Protein AF-X0T8H0-F1 (afdb_monomer)

Radius of gyration: 16.68 Å; Cα contacts (8 Å, |Δi|>4): 53; chains: 1; bounding box: 40×23×43 Å

Solvent-accessible surface area (backbone atoms only — not comparable to full-atom values): 5952 Å² total; per-residue (Å²): 141,80,36,70,68,63,52,68,50,55,45,71,50,72,54,102,88,49,80,44,75,47,71,64,94,59,85,83,78,77,89,44,94,85,40,64,69,50,50,52,49,51,50,52,49,52,52,50,49,52,52,51,50,54,52,51,53,51,52,53,64,75,39,87,61,95,72,58,67,66,61,53,48,56,52,47,50,67,74,39,44,66,61,45,49,54,46,42,52,55,49,54,52,63,73,72,107

Mean predicted aligned error: 7.87 Å

Secondary structure (DSSP, 8-state):
---HHHHHH--EEEETTEEEEPPPSS--PPP-TT-HHHHHHHHHHHHHHHHHHHHHHHHHHHSSS---HHHHHHHHHHHHHHHHHHHHHHHHHHHH-

Sequence (97 aa):
LNSPLLTNQVKIKKSSRHIFKIPFEIPIKIFDETHKTHLELADLAKKAHRISESLTLEMIKKNSGSISKIKIQTVLNKNLAHILNQIDENLANDLKS

Nearest PDB structures (foldseek):
  5x11-assembly3_D  TM=5.182E-01  e=9.435E+00  Bacillus spizizenii str. W23
  6vme-assembly4_H  TM=4.322E-01  e=8.276E+00  Homo sapiens

Structure (mmCIF, N/CA/C/O backbone):
data_AF-X0T8H0-F1
#
_entry.id   AF-X0T8H0-F1
#
loop_
_atom_site.group_PDB
_atom_site.id
_atom_site.type_symbol
_atom_site.label_atom_id
_atom_site.label_alt_id
_atom_site.label_comp_id
_atom_site.label_asym_id
_atom_site.label_entity_id
_atom_site.label_seq_id
_atom_site.pdbx_PDB_ins_code
_atom_site.Cartn_x
_atom_site.Cartn_y
_atom_site.Cartn_z
_atom_site.occupancy
_atom_site.B_iso_or_equiv
_atom_site.auth_seq_id
_atom_site.auth_comp_id
_atom_site.auth_asym_id
_atom_site.auth_atom_id
_atom_site.pdbx_PDB_model_num
ATOM 1 N N 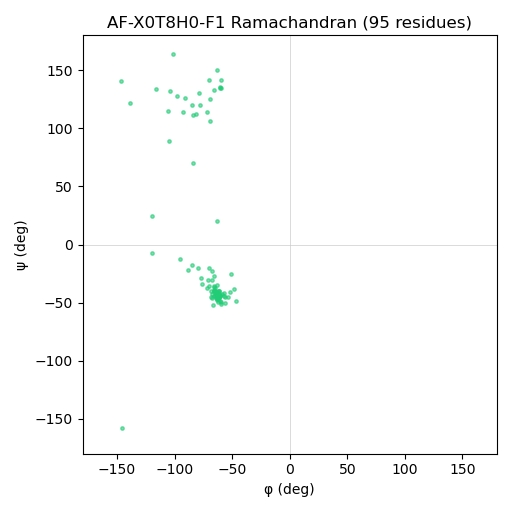. LEU A 1 1 ? 5.910 3.993 0.084 1.00 50.09 1 LEU A N 1
ATOM 2 C CA . LEU A 1 1 ? 6.678 2.839 0.608 1.00 50.09 1 LEU A CA 1
ATOM 3 C C . LEU A 1 1 ? 5.777 1.967 1.501 1.00 50.09 1 LEU A C 1
ATOM 5 O O . LEU A 1 1 ? 6.127 1.672 2.631 1.00 50.09 1 LEU A O 1
ATOM 9 N N . ASN A 1 2 ? 4.595 1.582 0.995 1.00 56.47 2 ASN A N 1
ATOM 10 C CA . ASN A 1 2 ? 3.550 0.879 1.767 1.00 56.47 2 ASN A CA 1
ATOM 11 C C . ASN A 1 2 ? 3.223 -0.500 1.172 1.00 56.47 2 ASN A C 1
ATOM 13 O O . ASN A 1 2 ? 2.117 -0.998 1.336 1.00 56.47 2 ASN A O 1
ATOM 17 N N . SER A 1 3 ? 4.167 -1.085 0.436 1.00 64.62 3 SER A N 1
ATOM 18 C CA . SER A 1 3 ? 4.038 -2.444 -0.083 1.00 64.62 3 SER A CA 1
ATOM 19 C C . SER A 1 3 ? 4.350 -3.441 1.044 1.00 64.62 3 SER A C 1
ATOM 21 O O . SER A 1 3 ? 5.383 -3.287 1.717 1.00 64.62 3 SER A O 1
ATOM 23 N N . PRO A 1 4 ? 3.496 -4.453 1.275 1.00 71.56 4 PRO A N 1
ATOM 24 C CA . PRO A 1 4 ? 3.821 -5.593 2.127 1.00 71.56 4 PRO A CA 1
ATOM 25 C C . PRO A 1 4 ? 5.147 -6.262 1.747 1.00 71.56 4 PRO A C 1
ATOM 27 O O . PRO A 1 4 ? 5.953 -6.565 2.629 1.00 71.56 4 PRO A O 1
ATOM 30 N N . LEU A 1 5 ? 5.424 -6.408 0.446 1.00 73.25 5 LEU A N 1
ATOM 31 C CA . LEU A 1 5 ? 6.674 -6.976 -0.060 1.00 73.25 5 LEU A CA 1
ATOM 32 C C . LEU A 1 5 ? 7.894 -6.162 0.405 1.00 73.25 5 LEU A C 1
ATOM 34 O O . LEU A 1 5 ? 8.824 -6.728 0.979 1.00 73.25 5 LEU A O 1
ATOM 38 N N . LEU A 1 6 ? 7.873 -4.835 0.248 1.00 71.00 6 LEU A N 1
ATOM 39 C CA . LEU A 1 6 ? 8.965 -3.967 0.721 1.00 71.00 6 LEU A CA 1
ATOM 40 C C . LEU A 1 6 ? 9.094 -3.966 2.250 1.00 71.00 6 LEU A C 1
ATOM 42 O O . LEU A 1 6 ? 10.200 -3.920 2.784 1.00 71.00 6 LEU A O 1
ATOM 46 N N . THR A 1 7 ? 7.971 -4.050 2.965 1.00 69.62 7 THR A N 1
ATOM 47 C CA . THR A 1 7 ? 7.961 -4.096 4.436 1.00 69.62 7 THR A CA 1
ATOM 48 C C . THR A 1 7 ? 8.634 -5.367 4.956 1.00 69.62 7 THR A C 1
ATOM 50 O O . THR A 1 7 ? 9.371 -5.316 5.938 1.00 69.62 7 THR A O 1
ATOM 53 N N . ASN A 1 8 ? 8.450 -6.497 4.266 1.00 69.25 8 ASN A N 1
ATOM 54 C CA . ASN A 1 8 ? 9.103 -7.762 4.606 1.00 69.25 8 ASN A CA 1
ATOM 55 C C . ASN A 1 8 ? 10.626 -7.731 4.422 1.00 69.25 8 ASN A C 1
ATOM 57 O O . ASN A 1 8 ? 11.325 -8.477 5.112 1.00 69.25 8 ASN A O 1
ATOM 61 N N . GLN A 1 9 ? 11.138 -6.882 3.525 1.00 65.56 9 GLN A N 1
ATOM 62 C CA . GLN A 1 9 ? 12.579 -6.684 3.345 1.00 65.56 9 GLN A CA 1
ATOM 63 C C . GLN A 1 9 ? 13.176 -5.828 4.475 1.00 65.56 9 GLN A C 1
ATOM 65 O O . GLN A 1 9 ? 14.282 -6.097 4.939 1.00 65.56 9 GLN A O 1
ATOM 70 N N . VAL A 1 10 ? 12.425 -4.852 5.002 1.00 64.44 10 VAL A N 1
ATOM 71 C CA . VAL A 1 10 ? 12.851 -4.027 6.148 1.00 64.44 10 VAL A CA 1
ATOM 72 C C . VAL A 1 10 ? 12.545 -4.739 7.464 1.00 64.44 10 VAL A C 1
ATOM 74 O O . VAL A 1 10 ? 11.687 -4.334 8.251 1.00 64.44 10 VAL A O 1
ATOM 77 N N . LYS A 1 11 ? 13.272 -5.819 7.753 1.00 63.44 11 LYS A N 1
ATOM 78 C CA . LYS A 1 11 ? 13.213 -6.441 9.080 1.00 63.44 11 LYS A CA 1
ATOM 79 C C . LYS A 1 11 ? 14.045 -5.623 10.066 1.00 63.44 11 LYS A C 1
ATOM 81 O O . LYS A 1 11 ? 15.255 -5.459 9.921 1.00 63.44 11 LYS A O 1
ATOM 86 N N . ILE A 1 12 ? 13.394 -5.114 11.110 1.00 61.88 12 ILE A N 1
ATOM 87 C CA . ILE A 1 12 ? 14.087 -4.508 12.249 1.00 61.88 12 ILE A CA 1
ATOM 88 C C . ILE A 1 12 ? 14.541 -5.642 13.167 1.00 61.88 12 ILE A C 1
ATOM 90 O O . ILE A 1 12 ? 13.713 -6.298 13.801 1.00 61.88 12 ILE A O 1
ATOM 94 N N . LYS A 1 13 ? 15.854 -5.862 13.273 1.00 55.69 13 LYS A N 1
ATOM 95 C CA . LYS A 1 13 ? 16.418 -6.818 14.231 1.00 55.69 13 LYS A CA 1
ATOM 96 C C . LYS A 1 13 ? 16.751 -6.062 15.513 1.00 55.69 13 LYS A C 1
ATOM 98 O O . LYS A 1 13 ? 17.605 -5.176 15.521 1.00 55.69 13 LYS A O 1
ATOM 103 N N . LYS A 1 14 ? 16.050 -6.384 16.600 1.00 52.28 14 LYS A N 1
ATOM 104 C CA . LYS A 1 14 ? 16.344 -5.830 17.926 1.00 52.28 14 LYS A CA 1
ATOM 105 C C . LYS A 1 14 ? 17.182 -6.824 18.722 1.00 52.28 14 LYS A C 1
ATOM 107 O O . LYS A 1 14 ? 16.793 -7.980 18.857 1.00 52.28 14 LYS A O 1
ATOM 112 N N . SER A 1 15 ? 18.308 -6.370 19.261 1.00 59.81 15 SER A N 1
ATOM 113 C CA . SER A 1 15 ? 18.949 -6.993 20.420 1.00 59.81 15 SER A CA 1
ATOM 114 C C . SER A 1 15 ? 18.618 -6.166 21.665 1.00 59.81 15 SER A C 1
ATOM 116 O O . SE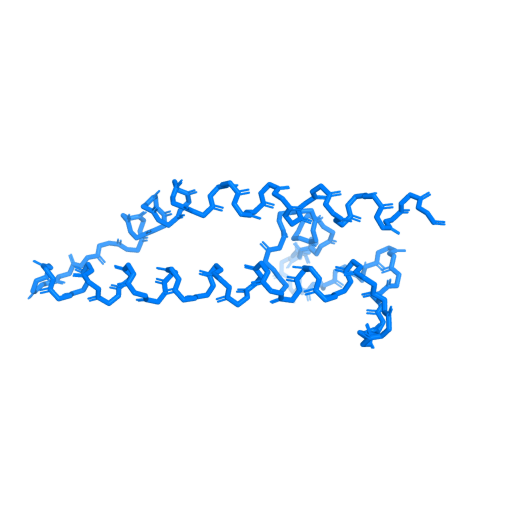R A 1 15 ? 18.182 -5.021 21.555 1.00 59.81 15 SER A O 1
ATOM 118 N N . SER A 1 16 ? 18.832 -6.727 22.857 1.00 65.75 16 SER A N 1
ATOM 119 C CA . SER A 1 16 ? 18.503 -6.074 24.136 1.00 65.75 16 SER A CA 1
ATOM 120 C C . SER A 1 16 ? 19.063 -4.647 24.288 1.00 65.75 16 SER A C 1
ATOM 122 O O . SER A 1 16 ? 18.477 -3.863 25.028 1.00 65.75 16 SER A O 1
ATOM 124 N N . ARG A 1 17 ? 20.157 -4.292 23.594 1.00 69.06 17 ARG A N 1
ATOM 125 C CA . ARG A 1 17 ? 20.811 -2.973 23.704 1.00 69.06 17 ARG A CA 1
ATOM 126 C C . ARG A 1 17 ? 20.869 -2.177 22.397 1.00 69.06 17 ARG A C 1
ATOM 128 O O . ARG A 1 17 ? 21.267 -1.022 22.435 1.00 69.06 17 ARG A O 1
ATOM 135 N N . HIS A 1 18 ? 20.489 -2.761 21.257 1.00 70.31 18 HIS A N 1
ATOM 136 C CA . HIS A 1 18 ? 20.629 -2.106 19.954 1.00 70.31 18 HIS A CA 1
ATOM 137 C C . HIS A 1 18 ? 19.508 -2.488 18.986 1.00 70.31 18 HIS A C 1
ATOM 139 O O . HIS A 1 18 ? 19.093 -3.645 18.896 1.00 70.31 18 HIS A O 1
ATOM 145 N N . ILE A 1 19 ? 19.044 -1.502 18.221 1.00 65.88 19 ILE A N 1
ATOM 146 C CA . ILE A 1 19 ? 18.096 -1.684 17.124 1.00 65.88 19 ILE A CA 1
ATOM 147 C C . ILE A 1 19 ? 18.879 -1.531 15.823 1.00 65.88 19 ILE A C 1
ATOM 149 O O . ILE A 1 19 ? 19.359 -0.441 15.524 1.00 65.88 19 ILE A O 1
ATOM 153 N N . PHE A 1 20 ? 18.980 -2.606 15.044 1.00 67.44 20 PHE A N 1
ATOM 154 C CA . PHE A 1 20 ? 19.601 -2.570 13.723 1.00 67.44 20 PHE A CA 1
ATOM 155 C C . PHE A 1 20 ? 18.516 -2.604 12.647 1.00 67.44 20 PHE A C 1
ATOM 157 O O . PHE A 1 20 ? 17.596 -3.429 12.692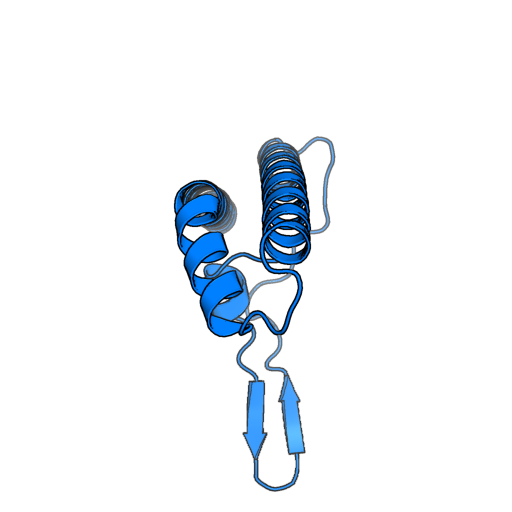 1.00 67.44 20 PHE A O 1
ATOM 164 N N . LYS A 1 21 ? 18.622 -1.699 11.670 1.00 67.69 21 LYS A N 1
ATOM 165 C CA . LYS A 1 21 ? 17.859 -1.794 10.423 1.00 67.69 21 LYS A CA 1
ATOM 166 C C . LYS A 1 21 ? 18.650 -2.697 9.489 1.00 67.69 21 LYS A C 1
ATOM 168 O O . LYS A 1 21 ? 19.806 -2.396 9.204 1.00 67.69 21 LYS A O 1
ATOM 173 N N . ILE A 1 22 ? 18.053 -3.804 9.058 1.00 66.69 22 ILE A N 1
ATOM 174 C CA . ILE A 1 22 ? 18.659 -4.624 8.011 1.00 66.69 22 ILE A CA 1
ATOM 175 C C . ILE A 1 22 ? 18.572 -3.808 6.710 1.00 66.69 22 ILE A C 1
ATOM 177 O O . ILE A 1 22 ? 17.484 -3.309 6.400 1.00 66.69 22 ILE A O 1
ATOM 181 N N . PRO A 1 23 ? 19.698 -3.577 6.010 1.00 66.81 23 PRO A N 1
ATOM 182 C CA . PRO A 1 23 ? 19.670 -2.905 4.719 1.00 66.81 23 PRO A CA 1
ATOM 183 C C . PRO A 1 23 ? 18.879 -3.753 3.720 1.00 66.81 23 PRO A C 1
ATOM 185 O O . PRO A 1 23 ? 18.841 -4.976 3.836 1.00 66.81 23 PRO A O 1
ATOM 188 N N . PHE A 1 24 ? 18.241 -3.108 2.746 1.00 66.69 24 PHE A N 1
ATOM 189 C CA . PHE A 1 24 ? 17.574 -3.838 1.674 1.00 66.69 24 PHE A CA 1
ATOM 190 C C . PHE A 1 24 ? 18.591 -4.707 0.928 1.00 66.69 24 PHE A C 1
ATOM 192 O O . PHE A 1 24 ? 19.676 -4.236 0.589 1.00 66.69 24 PHE A O 1
ATOM 199 N N . GLU A 1 25 ? 18.229 -5.962 0.666 1.00 70.75 25 GLU A N 1
ATOM 200 C CA . GLU A 1 25 ? 19.045 -6.869 -0.153 1.00 70.75 25 GLU A CA 1
ATOM 201 C C . GLU A 1 25 ? 19.090 -6.412 -1.619 1.00 70.75 25 GLU A C 1
ATOM 203 O O . GLU A 1 25 ? 20.029 -6.728 -2.344 1.00 70.75 25 GLU A O 1
ATOM 208 N N . ILE A 1 26 ? 18.090 -5.631 -2.040 1.00 69.56 26 ILE A N 1
ATOM 209 C CA . ILE A 1 26 ? 17.931 -5.123 -3.399 1.00 69.56 26 ILE A CA 1
ATOM 210 C C . ILE A 1 26 ? 18.034 -3.591 -3.367 1.00 69.56 26 ILE A C 1
ATOM 212 O O . ILE A 1 26 ? 17.403 -2.959 -2.511 1.00 69.56 26 ILE A O 1
ATOM 216 N N . PRO A 1 27 ? 18.798 -2.958 -4.277 1.00 72.81 27 PRO A N 1
ATOM 217 C CA . PRO A 1 27 ? 18.848 -1.504 -4.355 1.00 72.81 27 PRO A CA 1
ATOM 218 C C . PRO A 1 27 ? 17.460 -0.928 -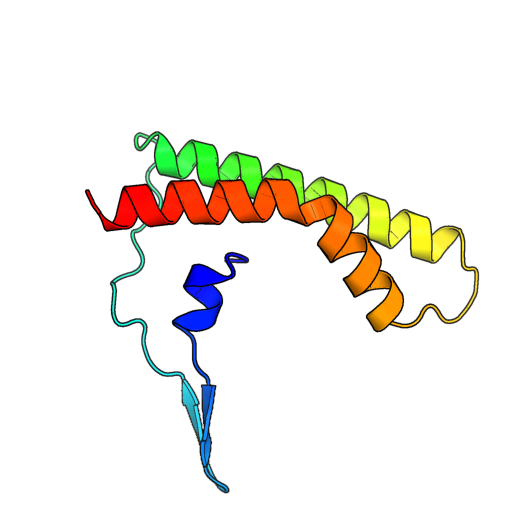4.664 1.00 72.81 27 PRO A C 1
ATOM 220 O O . PRO A 1 27 ? 16.751 -1.404 -5.550 1.00 72.81 27 PRO A O 1
ATOM 223 N N . ILE A 1 28 ? 17.077 0.130 -3.946 1.00 74.69 28 ILE A N 1
ATOM 224 C CA . ILE A 1 28 ? 15.853 0.874 -4.253 1.00 74.69 28 ILE A CA 1
ATOM 225 C C . ILE A 1 28 ? 16.101 1.653 -5.546 1.00 74.69 28 ILE A C 1
ATOM 227 O O . ILE A 1 28 ? 16.931 2.564 -5.567 1.00 74.69 28 ILE A O 1
ATOM 231 N N . LYS A 1 29 ? 15.382 1.297 -6.614 1.00 78.94 29 LYS A N 1
ATOM 232 C CA . LYS A 1 29 ? 15.434 2.026 -7.885 1.00 78.94 29 LYS A CA 1
ATOM 233 C C . LYS A 1 29 ? 14.980 3.474 -7.667 1.00 78.94 29 LYS A C 1
ATOM 235 O O . LYS A 1 29 ? 13.989 3.733 -6.980 1.00 78.94 29 LYS A O 1
ATOM 240 N N . ILE A 1 30 ? 15.725 4.418 -8.239 1.00 84.38 30 ILE A N 1
ATOM 241 C CA . ILE A 1 30 ? 15.336 5.830 -8.253 1.00 84.38 30 ILE A CA 1
ATOM 242 C C . ILE A 1 30 ? 14.136 5.971 -9.193 1.00 84.38 30 ILE A C 1
ATOM 244 O O . ILE A 1 30 ? 14.062 5.301 -10.222 1.00 84.38 30 ILE A O 1
ATOM 248 N N . PHE A 1 31 ? 13.181 6.816 -8.810 1.00 86.44 31 PHE A N 1
ATOM 249 C CA . PHE A 1 31 ? 12.015 7.097 -9.636 1.00 86.44 31 PHE A CA 1
ATOM 250 C C . PHE A 1 31 ? 12.428 7.672 -10.999 1.00 86.44 31 PHE A C 1
ATOM 252 O O . PHE A 1 31 ? 13.343 8.487 -11.088 1.00 86.44 31 PHE A O 1
ATOM 259 N N . ASP A 1 32 ? 11.709 7.258 -12.036 1.00 89.06 32 ASP A N 1
ATOM 260 C CA . ASP A 1 32 ? 11.939 7.637 -13.427 1.00 89.06 32 ASP A CA 1
ATOM 261 C C . ASP A 1 32 ? 10.578 7.895 -14.074 1.00 89.06 32 ASP A C 1
ATOM 263 O O . ASP A 1 32 ? 9.712 7.017 -14.078 1.00 89.06 32 ASP A O 1
ATOM 267 N N . GLU A 1 33 ? 10.394 9.108 -14.587 1.00 89.94 33 GLU A N 1
ATOM 268 C CA . GLU A 1 33 ? 9.156 9.570 -15.221 1.00 89.94 33 GLU A CA 1
ATOM 269 C C . GLU A 1 33 ? 8.892 8.898 -16.569 1.00 89.94 33 GLU A C 1
ATOM 271 O O . GLU A 1 33 ? 7.753 8.868 -17.026 1.00 89.94 33 GLU A O 1
ATOM 276 N N . THR A 1 34 ? 9.918 8.332 -17.202 1.00 91.06 34 THR A N 1
ATOM 277 C CA . THR A 1 34 ? 9.780 7.589 -18.459 1.00 91.06 34 THR A CA 1
ATOM 278 C C . THR A 1 34 ? 9.400 6.126 -18.225 1.00 91.06 34 THR A C 1
ATOM 280 O O . THR A 1 34 ? 8.875 5.459 -19.121 1.00 91.06 34 THR A O 1
ATOM 283 N N . HIS A 1 35 ? 9.602 5.624 -17.003 1.00 89.00 35 HIS A N 1
ATOM 284 C CA . HIS A 1 35 ? 9.357 4.232 -16.662 1.00 89.00 35 HIS A CA 1
ATOM 285 C C . HIS A 1 35 ? 7.884 3.997 -16.310 1.00 89.00 35 HIS A C 1
ATOM 287 O O . HIS A 1 35 ? 7.383 4.416 -15.262 1.00 89.00 35 HIS A O 1
ATOM 293 N N . LYS A 1 36 ? 7.177 3.256 -17.170 1.00 89.81 36 LYS A N 1
ATOM 294 C CA . LYS A 1 36 ? 5.731 3.016 -17.040 1.00 89.81 36 LYS A CA 1
ATOM 295 C C . LYS A 1 36 ? 5.336 2.460 -15.668 1.00 89.81 36 LYS A C 1
ATOM 297 O O . LYS A 1 36 ? 4.410 2.972 -15.044 1.00 89.81 36 LYS A O 1
ATOM 302 N N . THR A 1 37 ? 6.073 1.473 -15.157 1.00 88.50 37 THR A N 1
ATOM 303 C CA . THR A 1 37 ? 5.783 0.865 -13.849 1.00 88.50 37 THR A CA 1
ATOM 304 C C . THR A 1 37 ? 5.916 1.871 -12.708 1.00 88.50 37 THR A C 1
ATOM 306 O O . THR A 1 37 ? 5.143 1.828 -11.754 1.00 88.50 37 THR A O 1
ATOM 309 N N . HIS A 1 38 ? 6.858 2.815 -12.799 1.00 89.06 38 HIS A N 1
ATOM 310 C CA . HIS A 1 38 ? 7.034 3.842 -11.773 1.00 89.06 38 HIS A CA 1
ATOM 311 C C . HIS A 1 38 ? 5.842 4.801 -11.746 1.00 89.06 38 HIS A C 1
ATOM 313 O O . HIS A 1 38 ? 5.340 5.125 -10.667 1.00 89.06 38 HIS A O 1
ATOM 319 N N . LEU A 1 39 ? 5.355 5.207 -12.922 1.00 91.75 39 LEU A N 1
ATOM 320 C CA . LEU A 1 39 ? 4.156 6.035 -13.048 1.00 91.75 39 LEU A CA 1
ATOM 321 C C . LEU A 1 39 ? 2.916 5.322 -12.496 1.00 91.75 39 LEU A C 1
ATOM 323 O O . LEU A 1 39 ? 2.173 5.904 -11.705 1.00 91.75 39 LEU A O 1
ATOM 327 N N . GLU A 1 40 ? 2.720 4.053 -12.860 1.00 91.44 40 GLU A N 1
ATOM 328 C CA . GLU A 1 40 ? 1.594 3.241 -12.385 1.00 91.44 40 GLU A CA 1
ATOM 329 C C . GLU A 1 40 ? 1.623 3.063 -10.860 1.00 91.44 40 GLU A C 1
ATOM 331 O O . GLU A 1 40 ? 0.616 3.280 -10.182 1.00 91.44 40 GLU A O 1
ATOM 336 N N . LEU A 1 41 ? 2.788 2.739 -10.290 1.00 89.94 41 LEU A N 1
ATOM 337 C CA . LEU A 1 41 ? 2.965 2.626 -8.841 1.00 89.94 41 LEU A CA 1
ATOM 338 C C . LEU A 1 41 ? 2.704 3.959 -8.124 1.00 89.94 41 LEU A C 1
ATOM 340 O O . LEU A 1 41 ? 2.090 3.977 -7.053 1.00 89.94 41 LEU A O 1
ATOM 344 N N . ALA A 1 42 ? 3.145 5.078 -8.705 1.00 91.19 42 ALA A N 1
ATOM 345 C CA . ALA A 1 42 ? 2.909 6.404 -8.146 1.00 91.19 42 ALA A CA 1
ATOM 346 C C . ALA A 1 42 ? 1.415 6.767 -8.140 1.00 91.19 42 ALA A C 1
ATOM 348 O O . ALA A 1 42 ? 0.930 7.330 -7.154 1.00 91.19 42 ALA A O 1
ATOM 349 N N . ASP A 1 43 ? 0.673 6.429 -9.196 1.00 93.00 43 ASP A N 1
ATOM 350 C CA . ASP A 1 43 ? -0.769 6.680 -9.263 1.00 93.00 43 ASP A CA 1
ATOM 351 C C . ASP A 1 43 ? -1.552 5.816 -8.263 1.00 93.00 43 ASP A C 1
ATOM 353 O O . ASP A 1 43 ? -2.351 6.337 -7.476 1.00 93.00 43 ASP A O 1
ATOM 357 N N . LEU A 1 44 ? -1.238 4.517 -8.183 1.00 92.88 44 LEU A N 1
ATOM 358 C CA . LEU A 1 44 ? -1.819 3.614 -7.183 1.00 92.88 44 LEU A CA 1
ATOM 359 C C . LEU A 1 44 ? -1.564 4.114 -5.753 1.00 92.88 44 LEU A C 1
ATOM 361 O O . LEU A 1 44 ? -2.477 4.113 -4.922 1.00 92.88 44 LEU A O 1
ATOM 365 N N . ALA A 1 45 ? -0.357 4.610 -5.467 1.00 90.25 45 ALA A N 1
ATOM 366 C CA . ALA A 1 45 ? -0.021 5.177 -4.164 1.00 90.25 45 ALA A CA 1
ATOM 367 C C . ALA A 1 45 ? -0.828 6.449 -3.851 1.00 90.25 45 ALA A C 1
ATOM 369 O O . ALA A 1 45 ? -1.351 6.585 -2.741 1.00 90.25 45 ALA A O 1
ATOM 370 N N . LYS A 1 46 ? -0.983 7.361 -4.821 1.00 93.62 46 LYS A N 1
ATOM 371 C CA . LYS A 1 46 ? -1.821 8.566 -4.672 1.00 93.62 46 LYS A CA 1
ATOM 372 C C . LYS A 1 46 ? -3.281 8.194 -4.422 1.00 93.62 46 LYS A C 1
ATOM 374 O O . LYS A 1 46 ? -3.925 8.773 -3.545 1.00 93.62 46 LYS A O 1
ATOM 379 N N . LYS A 1 47 ? -3.801 7.202 -5.148 1.00 93.50 47 LYS A N 1
ATOM 380 C CA . LYS A 1 47 ? -5.166 6.692 -4.978 1.00 93.50 47 LYS A CA 1
ATOM 381 C C . LYS A 1 47 ? -5.374 6.082 -3.592 1.00 93.50 47 LYS A C 1
ATOM 383 O O . LYS A 1 47 ? -6.334 6.441 -2.911 1.00 93.50 47 LYS A O 1
ATOM 388 N N . ALA A 1 48 ? -4.456 5.222 -3.146 1.00 93.12 48 ALA A N 1
ATOM 389 C CA . ALA A 1 48 ? -4.490 4.639 -1.807 1.00 93.12 48 ALA A CA 1
ATOM 390 C C . ALA A 1 48 ? -4.462 5.719 -0.717 1.00 93.12 48 ALA A C 1
ATOM 392 O O . ALA A 1 48 ? -5.238 5.648 0.235 1.00 93.12 48 ALA A O 1
ATOM 393 N N . HIS A 1 49 ? -3.617 6.743 -0.880 1.00 94.19 49 HIS A N 1
ATOM 394 C CA . HIS A 1 49 ? -3.529 7.853 0.064 1.00 94.19 49 HIS A CA 1
ATOM 395 C C . HIS A 1 49 ? -4.866 8.589 0.198 1.00 94.19 49 HIS A C 1
ATOM 397 O O . HIS A 1 49 ? -5.385 8.685 1.310 1.00 94.19 49 HIS A O 1
ATOM 403 N N . ARG A 1 50 ? -5.476 8.997 -0.923 1.00 95.31 50 ARG A N 1
ATOM 404 C CA . ARG A 1 50 ? -6.780 9.684 -0.934 1.00 95.31 50 ARG A CA 1
ATOM 405 C C . ARG A 1 50 ? -7.875 8.871 -0.243 1.00 95.31 50 ARG A C 1
ATOM 407 O O . ARG A 1 50 ? -8.617 9.407 0.574 1.00 95.31 50 ARG A O 1
ATOM 414 N N . ILE A 1 51 ? -7.954 7.571 -0.539 1.00 93.81 51 ILE A N 1
ATOM 415 C CA . ILE A 1 51 ? -8.927 6.667 0.095 1.00 93.81 51 ILE A CA 1
ATOM 416 C C . ILE A 1 51 ? -8.667 6.575 1.600 1.00 93.81 51 ILE A C 1
ATOM 418 O O . ILE A 1 51 ? -9.598 6.675 2.396 1.00 93.81 51 ILE A O 1
ATOM 422 N N . SER A 1 52 ? -7.404 6.406 2.000 1.00 93.50 52 SER A N 1
ATOM 423 C CA . SER A 1 52 ? -7.039 6.269 3.409 1.00 93.50 52 SER A CA 1
ATOM 424 C C . SER A 1 52 ? -7.357 7.523 4.220 1.00 93.50 52 SER A C 1
ATOM 426 O O . SER A 1 52 ? -7.900 7.421 5.319 1.00 93.50 52 SER A O 1
ATOM 428 N N . GLU A 1 53 ? -7.077 8.698 3.661 1.00 95.12 53 GLU A N 1
ATOM 429 C CA . GLU A 1 53 ? -7.334 9.988 4.288 1.00 95.12 53 GLU A CA 1
ATOM 430 C C . GLU A 1 53 ? -8.839 10.225 4.423 1.00 95.12 53 GLU A C 1
ATOM 432 O O . GLU A 1 53 ? -9.326 10.456 5.530 1.00 95.12 53 GLU A O 1
ATOM 437 N N . SER A 1 54 ? -9.584 10.073 3.324 1.00 94.50 54 SER A N 1
ATOM 438 C CA . SER A 1 54 ? -11.038 10.239 3.303 1.00 94.50 54 SER A CA 1
ATOM 439 C C . SER A 1 54 ? -11.729 9.316 4.309 1.00 94.50 54 SER A C 1
ATOM 441 O O . SER A 1 54 ? -12.478 9.797 5.161 1.00 94.50 54 SER A O 1
ATOM 443 N N . LEU A 1 55 ? -11.416 8.015 4.294 1.00 93.25 55 LEU A N 1
ATOM 444 C CA . LEU A 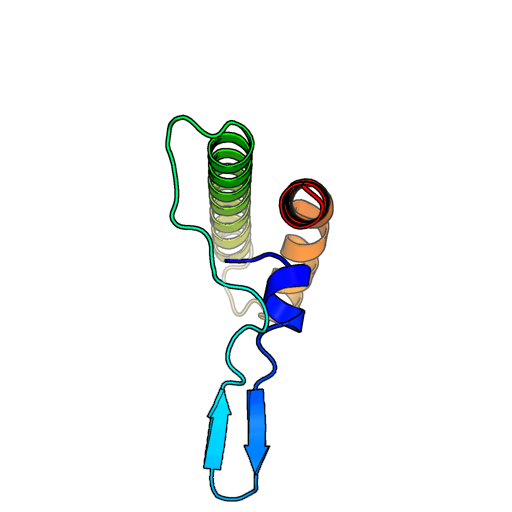1 55 ? -12.001 7.052 5.228 1.00 93.25 55 LEU A CA 1
ATOM 445 C C . LEU A 1 55 ? -11.649 7.378 6.678 1.00 93.25 55 LEU A C 1
ATOM 447 O O . LEU A 1 55 ? -12.516 7.332 7.549 1.00 93.25 55 LEU A O 1
ATOM 451 N N . THR A 1 56 ? -10.391 7.724 6.956 1.00 91.44 56 THR A N 1
ATOM 452 C CA . THR A 1 56 ? -9.960 8.028 8.325 1.00 91.44 56 THR A CA 1
ATOM 453 C C . THR A 1 56 ? -10.675 9.269 8.854 1.00 91.44 56 THR A C 1
ATOM 455 O O . THR A 1 56 ? -11.223 9.231 9.956 1.00 91.44 56 THR A O 1
ATOM 458 N N . LEU A 1 57 ? -10.748 10.340 8.057 1.00 91.94 57 LEU A N 1
ATOM 459 C CA . LEU A 1 57 ? -11.461 11.565 8.422 1.00 91.94 57 LEU A CA 1
ATOM 460 C C . LEU A 1 57 ? -12.958 11.320 8.617 1.00 91.94 57 LEU A C 1
ATOM 462 O O . LEU A 1 57 ? -13.535 11.805 9.589 1.00 91.94 57 LEU A O 1
ATOM 466 N N . GLU A 1 58 ? -13.596 10.551 7.735 1.00 91.25 58 GLU A N 1
ATOM 467 C CA . GLU A 1 58 ? -15.007 10.193 7.885 1.00 91.25 58 GLU A CA 1
ATOM 468 C C . GLU A 1 58 ? -15.276 9.419 9.171 1.00 91.25 58 GLU A C 1
ATOM 470 O O . GLU A 1 58 ? -16.257 9.686 9.864 1.00 91.25 58 GLU A O 1
ATOM 475 N N . MET A 1 59 ? -14.417 8.461 9.506 1.00 89.75 59 MET A N 1
ATOM 476 C CA . MET A 1 59 ? -14.599 7.667 10.711 1.00 89.75 59 MET A CA 1
ATOM 477 C C . MET A 1 59 ? -14.360 8.469 11.987 1.00 89.75 59 MET A C 1
ATOM 479 O O . MET A 1 59 ? -15.076 8.242 12.961 1.00 89.75 59 MET A O 1
ATOM 483 N N . ILE A 1 60 ? -13.404 9.403 11.977 1.00 88.94 60 ILE A N 1
ATOM 484 C CA . ILE A 1 60 ? -13.189 10.346 13.083 1.00 88.94 60 ILE A CA 1
ATOM 485 C C . ILE A 1 60 ? -14.409 11.261 13.239 1.00 88.94 60 ILE A C 1
ATOM 487 O O . ILE A 1 60 ? -14.871 11.475 14.351 1.00 88.94 60 ILE A O 1
ATOM 491 N N . LYS A 1 61 ? -14.988 11.758 12.139 1.00 88.19 61 LYS A N 1
ATOM 492 C CA . LYS A 1 61 ? -16.198 12.599 12.190 1.00 88.19 61 LYS A CA 1
ATOM 493 C C . LYS A 1 61 ? -17.428 11.835 12.690 1.00 88.19 61 LYS A C 1
ATOM 495 O O . LYS A 1 61 ? -18.182 12.360 13.500 1.00 88.19 61 LYS A O 1
ATOM 500 N N . LYS A 1 62 ? -17.641 10.605 12.204 1.00 87.12 62 LYS A N 1
ATOM 501 C CA . LYS A 1 62 ? -18.801 9.762 12.558 1.00 87.12 62 LYS A CA 1
ATOM 502 C C . LYS A 1 62 ? -18.733 9.229 13.990 1.00 87.12 62 LYS A C 1
ATOM 504 O O . LYS A 1 62 ? -19.771 9.000 14.599 1.00 87.12 62 LYS A O 1
ATOM 509 N N . ASN A 1 63 ? -17.533 9.009 14.521 1.00 79.62 63 ASN A N 1
ATOM 510 C CA . ASN A 1 63 ? -17.335 8.604 15.907 1.00 79.62 63 ASN A 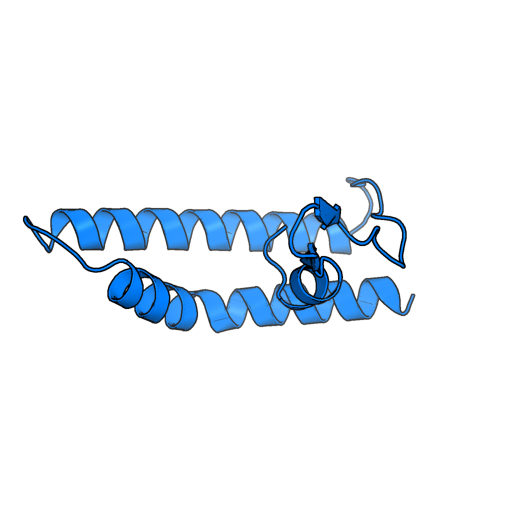CA 1
ATOM 511 C C . ASN A 1 63 ? -16.818 9.824 16.668 1.00 79.62 63 ASN A C 1
ATOM 513 O O . ASN A 1 63 ? -15.612 10.003 16.781 1.00 79.62 63 ASN A O 1
ATOM 517 N N . SER A 1 64 ? -17.728 10.642 17.204 1.00 64.12 64 SER A N 1
ATOM 518 C CA . SER A 1 64 ? -17.443 11.855 17.993 1.00 64.12 64 SER A CA 1
ATOM 519 C C . SER A 1 64 ? -16.701 11.601 19.324 1.00 64.12 64 SER A C 1
ATOM 521 O O . SER A 1 64 ? -16.755 12.422 20.234 1.00 64.12 64 SER A O 1
ATOM 523 N N . GLY A 1 65 ? -16.034 10.454 19.466 1.00 70.75 65 GLY A N 1
ATOM 524 C CA . GLY A 1 65 ? -15.301 10.011 20.644 1.00 70.75 65 GLY A CA 1
ATOM 525 C C . GLY A 1 65 ? -14.060 9.191 20.273 1.00 70.75 65 GLY A C 1
ATOM 526 O O . GLY A 1 65 ? -13.527 9.283 19.170 1.00 70.75 65 GLY A O 1
ATOM 527 N N . SER A 1 66 ? -13.590 8.369 21.213 1.00 76.19 66 SER A N 1
ATOM 528 C CA . SER A 1 66 ? -12.412 7.511 21.037 1.00 76.19 66 SER A CA 1
ATOM 529 C C . SER A 1 66 ? -12.685 6.382 20.035 1.00 76.19 66 SER A C 1
ATOM 531 O O . SER A 1 66 ? -13.377 5.408 20.341 1.00 76.19 66 SER A O 1
ATOM 533 N N . ILE A 1 67 ? -12.127 6.490 18.827 1.00 85.62 67 ILE A N 1
ATOM 534 C CA . ILE A 1 67 ? -12.054 5.374 17.884 1.00 85.62 67 ILE A CA 1
ATOM 535 C C . ILE A 1 67 ? -10.746 4.606 18.094 1.00 85.62 67 ILE A C 1
ATOM 537 O O . ILE A 1 67 ? -9.650 5.163 18.059 1.00 85.62 67 ILE A O 1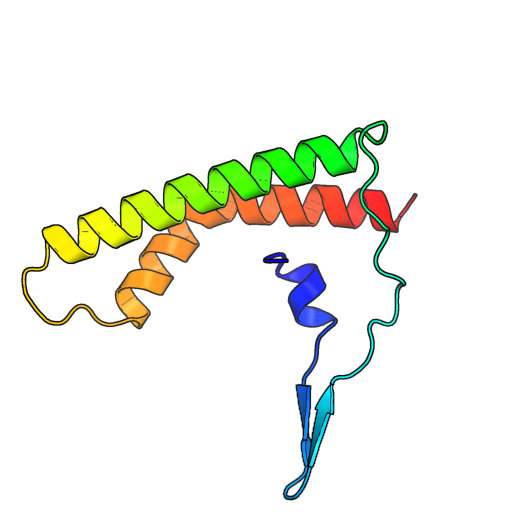
ATOM 541 N N . SER A 1 68 ? -10.851 3.292 18.296 1.00 89.31 68 SER A N 1
ATOM 542 C CA . SER A 1 68 ? -9.664 2.447 18.415 1.00 89.31 68 SER A CA 1
ATOM 543 C C . SER A 1 68 ? -8.898 2.406 17.095 1.00 89.31 68 SER A C 1
ATOM 545 O O . SER A 1 68 ? -9.466 2.117 16.038 1.00 89.31 68 SER A O 1
ATOM 547 N N . LYS A 1 69 ? -7.577 2.588 17.180 1.00 87.50 69 LYS A N 1
ATOM 548 C CA . LYS A 1 69 ? -6.632 2.408 16.070 1.00 87.50 69 LYS A CA 1
ATOM 549 C C . LYS A 1 69 ? -6.846 1.085 15.329 1.00 87.50 69 LYS A C 1
ATOM 551 O O . LYS A 1 69 ? -6.757 1.055 14.106 1.00 87.50 69 LYS A O 1
ATOM 556 N N . ILE A 1 70 ? -7.161 0.010 16.055 1.00 90.75 70 ILE A N 1
ATOM 557 C CA . ILE A 1 70 ? -7.376 -1.324 15.476 1.00 90.75 70 ILE A CA 1
ATOM 558 C C . ILE A 1 70 ? -8.575 -1.299 14.524 1.00 90.75 70 ILE A C 1
ATOM 560 O O . ILE A 1 70 ? -8.496 -1.819 13.418 1.00 90.75 70 ILE A O 1
ATOM 564 N N . LYS A 1 71 ? -9.662 -0.618 14.905 1.00 89.44 71 LYS A N 1
ATOM 565 C CA . LYS A 1 71 ? -10.861 -0.486 14.068 1.00 89.44 71 LYS A CA 1
ATOM 566 C C . LYS A 1 71 ? -10.554 0.271 12.773 1.00 89.44 71 LYS A C 1
ATOM 568 O O . LYS A 1 71 ? -10.999 -0.150 11.708 1.00 89.44 71 LYS A O 1
ATOM 573 N N . ILE A 1 72 ? -9.748 1.335 12.859 1.00 90.69 72 ILE A N 1
ATOM 574 C CA . ILE A 1 72 ? -9.257 2.071 11.683 1.00 90.69 72 ILE A CA 1
ATOM 575 C C . ILE A 1 72 ? -8.443 1.161 10.772 1.00 90.69 72 ILE A C 1
ATOM 577 O O . ILE A 1 72 ? -8.723 1.086 9.579 1.00 90.69 72 ILE A O 1
ATOM 581 N N . GLN A 1 73 ? -7.493 0.419 11.334 1.00 90.56 73 GLN A N 1
ATOM 582 C CA . GLN A 1 73 ? -6.661 -0.500 10.564 1.00 90.56 73 GLN A CA 1
ATOM 583 C C . GLN A 1 73 ? -7.481 -1.584 9.866 1.00 90.56 73 GLN A C 1
ATOM 585 O O . GLN A 1 73 ? -7.266 -1.820 8.684 1.00 90.56 73 GLN A O 1
ATOM 590 N N . THR A 1 74 ? -8.458 -2.200 10.537 1.00 93.06 74 THR A N 1
ATOM 591 C CA . THR A 1 74 ? -9.305 -3.235 9.924 1.00 93.06 74 THR A CA 1
ATOM 592 C C . THR A 1 74 ? -10.078 -2.700 8.720 1.00 93.06 74 THR A C 1
ATOM 594 O O . THR A 1 74 ? -10.130 -3.348 7.673 1.00 93.06 74 THR A O 1
ATOM 597 N N . VAL A 1 75 ? -10.656 -1.501 8.841 1.00 92.31 75 VAL A N 1
ATOM 598 C CA . VAL A 1 75 ? -11.397 -0.868 7.741 1.00 92.31 75 VAL A CA 1
ATOM 599 C C . VAL A 1 75 ? -10.456 -0.495 6.598 1.00 92.31 75 VAL A C 1
ATOM 601 O O . VAL A 1 75 ? -10.756 -0.804 5.445 1.00 92.31 75 VAL A O 1
ATOM 604 N N . LEU A 1 76 ? -9.312 0.122 6.898 1.00 92.62 76 LEU A N 1
ATOM 605 C CA . LEU A 1 76 ? -8.324 0.485 5.883 1.00 92.62 76 LEU A CA 1
ATOM 606 C C . LEU A 1 76 ? -7.786 -0.748 5.154 1.00 92.62 76 LEU A C 1
ATOM 608 O O . LEU A 1 76 ? -7.764 -0.748 3.929 1.00 92.62 76 LEU A O 1
ATOM 612 N N . ASN A 1 77 ? -7.442 -1.817 5.874 1.00 90.12 77 ASN A N 1
ATOM 613 C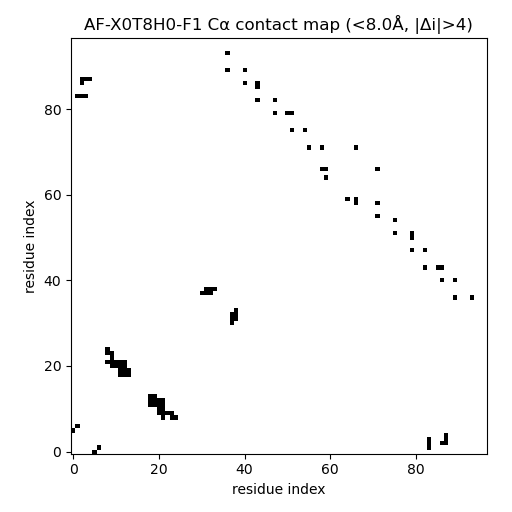 CA . ASN A 1 77 ? -6.951 -3.060 5.282 1.00 90.12 77 ASN A CA 1
ATOM 614 C C . ASN A 1 77 ? -7.954 -3.633 4.279 1.00 90.12 77 ASN A C 1
ATOM 616 O O . ASN A 1 77 ? -7.568 -3.993 3.174 1.00 90.12 77 ASN A O 1
ATOM 620 N N . LYS A 1 78 ? -9.249 -3.657 4.621 1.00 92.56 78 LYS A N 1
ATOM 621 C CA . LYS A 1 78 ? -10.289 -4.149 3.709 1.00 92.56 78 LYS A CA 1
ATOM 622 C C . LYS A 1 78 ? -10.418 -3.284 2.452 1.00 92.56 78 LYS A C 1
ATOM 624 O O . LYS A 1 78 ? -10.532 -3.821 1.356 1.00 92.56 78 LYS A O 1
ATOM 629 N N . ASN A 1 79 ? -10.411 -1.960 2.605 1.00 91.75 79 ASN A N 1
ATOM 630 C CA . ASN A 1 79 ? -10.628 -1.034 1.488 1.00 91.75 79 ASN A CA 1
ATOM 631 C C . ASN A 1 79 ? -9.394 -0.870 0.590 1.00 91.75 79 ASN A C 1
ATOM 633 O O . ASN A 1 79 ? -9.531 -0.605 -0.600 1.00 91.75 79 ASN A O 1
ATOM 637 N N . LEU A 1 80 ? -8.194 -1.026 1.148 1.00 93.38 80 LEU A N 1
ATOM 638 C CA . LEU A 1 80 ? -6.939 -0.868 0.417 1.00 93.38 80 LEU A CA 1
ATOM 639 C C . LEU A 1 80 ? -6.384 -2.191 -0.116 1.00 93.38 80 LEU A C 1
ATOM 641 O O . LEU A 1 80 ? -5.503 -2.140 -0.966 1.00 93.38 80 LEU A O 1
ATOM 645 N N . ALA A 1 81 ? -6.901 -3.348 0.320 1.00 92.06 81 ALA A N 1
ATOM 646 C CA . ALA A 1 81 ? -6.397 -4.674 -0.058 1.00 92.06 81 ALA A CA 1
ATOM 647 C C . ALA A 1 81 ? -6.162 -4.821 -1.566 1.00 92.06 81 ALA A C 1
ATOM 649 O O . ALA A 1 81 ? -5.086 -5.232 -1.983 1.00 92.06 81 ALA A O 1
ATOM 650 N N . HIS A 1 82 ? -7.138 -4.429 -2.388 1.00 92.12 82 HIS A N 1
ATOM 651 C CA . HIS A 1 82 ? -7.012 -4.543 -3.839 1.00 92.12 82 HIS A CA 1
ATOM 652 C C . HIS A 1 82 ? -5.865 -3.687 -4.396 1.00 92.12 82 HIS A C 1
ATOM 654 O O . HIS A 1 82 ? -5.047 -4.186 -5.159 1.00 92.12 82 HIS A O 1
ATOM 660 N N . ILE A 1 83 ? -5.762 -2.424 -3.969 1.00 91.31 83 ILE A N 1
ATOM 661 C CA . ILE A 1 83 ? -4.706 -1.512 -4.434 1.00 91.31 83 ILE A CA 1
ATOM 662 C C . ILE A 1 83 ? -3.330 -1.992 -3.960 1.00 91.31 83 ILE A C 1
ATOM 664 O O . ILE A 1 83 ? -2.358 -1.912 -4.705 1.00 91.31 83 ILE A O 1
ATOM 668 N N . LEU A 1 84 ? -3.238 -2.506 -2.732 1.00 88.94 84 LEU A N 1
ATOM 669 C CA . LEU A 1 84 ? -1.991 -3.047 -2.192 1.00 88.94 84 LEU A CA 1
ATOM 670 C C . LEU A 1 84 ? -1.539 -4.298 -2.953 1.00 88.94 84 LEU A C 1
ATOM 672 O O . LEU A 1 84 ? -0.357 -4.402 -3.265 1.00 88.94 84 LEU A O 1
ATOM 676 N N . ASN A 1 85 ? -2.468 -5.180 -3.330 1.00 90.94 85 ASN A N 1
ATOM 677 C CA . ASN A 1 85 ? -2.153 -6.335 -4.171 1.00 90.94 85 ASN A CA 1
ATOM 678 C C . ASN A 1 85 ? -1.638 -5.901 -5.552 1.00 90.94 85 ASN A C 1
ATOM 680 O O . ASN A 1 85 ? -0.624 -6.418 -6.003 1.00 90.94 85 ASN A O 1
ATOM 684 N N . GLN A 1 86 ? -2.267 -4.902 -6.186 1.00 90.81 86 GLN A N 1
ATOM 685 C CA . GLN A 1 86 ? -1.794 -4.356 -7.468 1.00 90.81 86 GLN A CA 1
ATOM 686 C C . GLN A 1 86 ? -0.385 -3.758 -7.358 1.00 90.81 86 GLN A C 1
ATOM 688 O O . GLN A 1 86 ? 0.443 -3.931 -8.249 1.00 90.81 86 GLN A O 1
ATOM 693 N N . ILE A 1 87 ? -0.094 -3.064 -6.253 1.00 89.88 87 ILE A N 1
ATOM 694 C CA . ILE A 1 87 ? 1.248 -2.538 -5.978 1.00 89.88 87 ILE A CA 1
ATOM 695 C C . ILE A 1 87 ? 2.256 -3.686 -5.855 1.00 89.88 87 ILE A C 1
ATOM 697 O O . ILE A 1 87 ? 3.332 -3.600 -6.442 1.00 89.88 87 ILE A O 1
ATOM 701 N N . ASP A 1 88 ? 1.925 -4.745 -5.113 1.00 87.62 88 ASP A N 1
ATOM 702 C CA . ASP A 1 88 ? 2.814 -5.896 -4.927 1.00 87.62 88 ASP A CA 1
ATOM 703 C C . ASP A 1 88 ? 3.049 -6.666 -6.236 1.00 87.62 88 ASP A C 1
ATOM 705 O O . ASP A 1 88 ? 4.185 -7.045 -6.516 1.00 87.62 88 ASP A O 1
ATOM 709 N N . GLU A 1 89 ? 2.020 -6.846 -7.066 1.00 88.88 89 GLU A N 1
ATOM 710 C CA . GLU A 1 89 ? 2.131 -7.470 -8.392 1.00 88.88 89 GLU A CA 1
ATOM 711 C C . GLU A 1 89 ? 3.043 -6.662 -9.324 1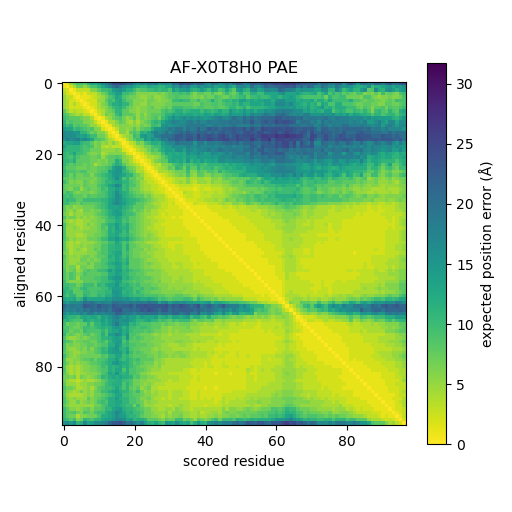.00 88.88 89 GLU A C 1
ATOM 713 O O . GLU A 1 89 ? 3.986 -7.209 -9.904 1.00 88.88 89 GLU A O 1
ATOM 718 N N . ASN A 1 90 ? 2.818 -5.349 -9.420 1.00 87.69 90 ASN A N 1
ATOM 719 C CA . ASN A 1 90 ? 3.631 -4.463 -10.253 1.00 87.69 90 ASN A CA 1
ATOM 720 C C . ASN A 1 90 ? 5.093 -4.440 -9.795 1.00 87.69 90 ASN A C 1
ATOM 722 O O . ASN A 1 90 ? 6.005 -4.473 -10.620 1.00 87.69 90 ASN A O 1
ATOM 726 N N . LEU A 1 91 ? 5.322 -4.432 -8.481 1.00 84.56 91 LEU A N 1
ATOM 727 C CA . LEU A 1 91 ? 6.664 -4.432 -7.910 1.00 84.56 91 LEU A CA 1
ATOM 728 C C . LEU A 1 91 ? 7.365 -5.788 -8.093 1.00 84.56 91 LEU A C 1
ATOM 730 O O . LEU A 1 91 ? 8.555 -5.827 -8.384 1.00 84.56 91 LEU A O 1
ATOM 734 N N . ALA A 1 92 ? 6.642 -6.905 -7.982 1.00 84.50 92 ALA A N 1
ATOM 735 C CA . ALA A 1 92 ? 7.194 -8.234 -8.239 1.00 84.50 92 ALA A CA 1
ATOM 736 C C . ALA A 1 92 ? 7.596 -8.426 -9.710 1.00 84.50 92 ALA A C 1
ATOM 738 O O . ALA A 1 92 ? 8.603 -9.076 -9.985 1.00 84.50 92 ALA A O 1
ATOM 739 N N . ASN A 1 93 ? 6.836 -7.860 -10.650 1.00 83.31 93 ASN A N 1
ATOM 740 C CA . ASN A 1 93 ? 7.176 -7.888 -12.075 1.00 83.31 93 ASN A CA 1
ATOM 741 C C . ASN A 1 93 ? 8.414 -7.033 -12.385 1.00 83.31 93 ASN A C 1
ATOM 743 O O . ASN A 1 93 ? 9.282 -7.463 -13.144 1.00 83.31 93 ASN A O 1
ATOM 747 N N . ASP A 1 94 ? 8.526 -5.866 -11.749 1.00 80.75 94 ASP A N 1
ATOM 748 C CA . ASP A 1 94 ? 9.676 -4.966 -11.893 1.00 80.75 94 ASP A CA 1
ATOM 749 C C . ASP A 1 94 ? 10.981 -5.535 -11.311 1.00 80.75 94 ASP A C 1
ATOM 751 O O . ASP A 1 94 ? 12.066 -5.229 -11.799 1.00 80.75 94 ASP A O 1
ATOM 755 N N . LEU A 1 95 ? 10.882 -6.367 -10.270 1.00 76.56 95 LEU A N 1
ATOM 756 C CA . LEU A 1 95 ? 12.027 -7.056 -9.665 1.00 76.56 95 LEU A CA 1
ATOM 757 C C . LEU A 1 95 ? 12.478 -8.298 -10.451 1.00 76.56 95 LEU A C 1
ATOM 759 O O . LEU A 1 95 ? 13.591 -8.772 -10.237 1.00 76.56 95 LEU A O 1
ATOM 763 N N . LYS A 1 96 ? 11.612 -8.858 -11.306 1.00 73.56 96 LYS A N 1
ATOM 764 C CA . LYS A 1 96 ? 11.929 -10.009 -12.172 1.00 73.56 96 LYS A CA 1
ATOM 765 C C . LYS A 1 96 ? 12.531 -9.606 -13.521 1.00 73.56 96 LYS A C 1
ATOM 767 O O . LYS A 1 96 ? 13.131 -10.468 -14.160 1.00 73.56 96 LYS A O 1
ATOM 772 N N . SER A 1 97 ? 12.300 -8.366 -13.959 1.00 59.22 97 SER A N 1
ATOM 773 C CA . SER A 1 97 ? 12.851 -7.795 -15.200 1.00 59.22 97 SER A CA 1
ATOM 774 C C . SER A 1 97 ? 14.237 -7.214 -14.959 1.00 59.22 97 SER A C 1
ATOM 776 O O . SER A 1 97 ? 15.086 -7.380 -15.859 1.00 59.22 97 SER A O 1
#

Organism: NCBI:txid412755

Foldseek 3Di:
DPAPVVVVQQDFDDDPVDTDTDDRPDDDDDQDPVDPLSVVLVVLVVVLVVVLVVLVVVVCVVPVDDDDPVVSVVVSCVVSVVSSVVNNVSVVVVVVD

pLDDT: mean 81.77, std 12.11, range [50.09, 95.31]